Protein AF-A0A7M7NGG7-F1 (afdb_monomer)

pLDDT: mean 87.84, std 9.5, range [47.44, 96.88]

Solvent-accessible surface area (backbone atoms only — not comparable to full-atom values): 6048 Å² total; per-residue (Å²): 136,84,54,41,67,48,78,46,83,43,88,61,60,67,51,66,66,51,24,44,53,50,46,52,53,52,51,71,34,84,56,26,34,36,39,36,39,44,29,46,48,44,50,60,37,24,46,43,37,35,78,45,16,70,62,32,56,36,27,33,44,35,34,54,40,42,55,50,97,42,74,64,26,35,52,26,40,52,52,16,59,45,38,26,82,45,35,34,39,54,45,78,44,53,68,76,53,72,68,44,55,52,53,43,62,75,45,45,88,58,42,71,50,56,80,122

Mean predicted aligned error: 4.48 Å

Organism: Strongylocentrotus purpuratus (NCBI:txid7668)

Foldseek 3Di:
DQDQEDADADEEEDDLVRLLVVLVVQLVRQNHAYYADAYQYDLSNLQNLLVCLLSGAYQAYHYAHQADPDLSSLLSNLNSQLNNPRHAHYHYHDHDDPSNVVNCVVCVVSHNYDDD

Radius of gyration: 13.0 Å; Cα contacts (8 Å, |Δi|>4): 219; chains: 1; bounding box: 34×27×33 Å

Structure (mmCIF, N/CA/C/O backbone):
data_AF-A0A7M7NGG7-F1
#
_entry.id   AF-A0A7M7NGG7-F1
#
loop_
_atom_site.group_PDB
_atom_site.id
_atom_site.type_symbol
_atom_site.label_atom_id
_atom_site.label_alt_id
_atom_site.label_comp_id
_atom_site.label_asym_id
_atom_site.label_entity_id
_atom_site.label_seq_id
_atom_site.pdbx_PDB_ins_code
_atom_site.Cartn_x
_atom_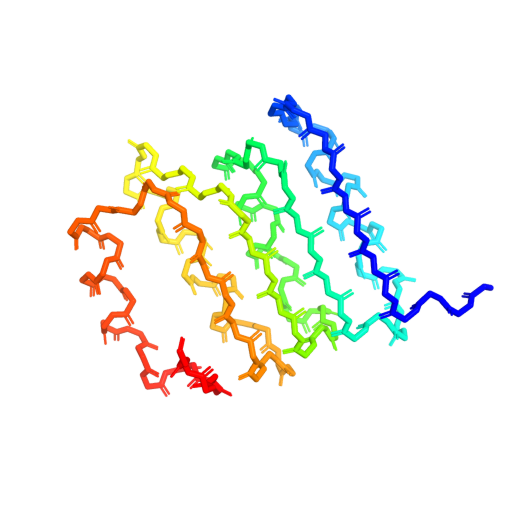site.Cartn_y
_atom_site.Cartn_z
_atom_site.occupancy
_atom_site.B_iso_or_equiv
_atom_site.auth_seq_id
_atom_site.auth_comp_id
_atom_site.auth_asym_id
_atom_site.auth_atom_id
_atom_site.pdbx_PDB_model_num
ATOM 1 N N . MET A 1 1 ? -20.932 15.585 -4.916 1.00 59.47 1 MET A N 1
ATOM 2 C CA . MET A 1 1 ? -20.929 14.135 -5.222 1.00 59.47 1 MET A CA 1
ATOM 3 C C . MET A 1 1 ? -20.326 13.399 -4.030 1.00 59.47 1 MET A C 1
ATOM 5 O O . MET A 1 1 ? -19.257 13.803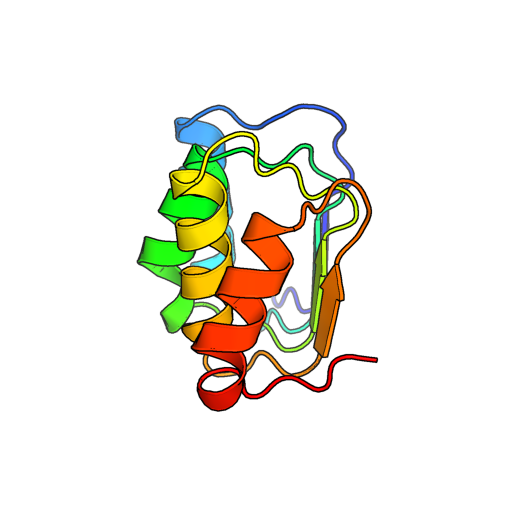 -3.596 1.00 59.47 1 MET A O 1
ATOM 9 N N . GLN A 1 2 ? -21.003 12.401 -3.451 1.00 82.00 2 GLN A N 1
ATOM 10 C CA . GLN A 1 2 ? -20.459 11.594 -2.345 1.00 82.00 2 GLN A CA 1
ATOM 11 C C . GLN A 1 2 ? -20.019 10.226 -2.886 1.00 82.00 2 GLN A C 1
ATOM 13 O O . GLN A 1 2 ? -20.787 9.268 -2.859 1.00 82.00 2 GLN A O 1
ATOM 18 N N . VAL A 1 3 ? -18.807 10.147 -3.442 1.00 87.94 3 VAL A N 1
ATOM 19 C CA . VAL A 1 3 ? -18.240 8.864 -3.887 1.00 87.94 3 VAL A CA 1
ATOM 20 C C . VAL A 1 3 ? -17.823 8.072 -2.653 1.00 87.94 3 VAL A C 1
ATOM 22 O O . VAL A 1 3 ? -16.981 8.539 -1.894 1.00 87.94 3 VAL A O 1
ATOM 25 N N . LYS A 1 4 ? -18.427 6.896 -2.459 1.00 94.06 4 LYS A N 1
ATOM 26 C CA . LYS A 1 4 ? -18.050 5.947 -1.397 1.00 94.06 4 LYS A CA 1
ATOM 27 C C . LYS A 1 4 ? -17.133 4.836 -1.886 1.00 94.06 4 LYS A C 1
ATOM 29 O O . LYS A 1 4 ? -16.306 4.346 -1.130 1.00 94.06 4 LYS A O 1
ATOM 34 N N . ILE A 1 5 ? -17.283 4.466 -3.156 1.00 95.38 5 ILE A N 1
ATOM 35 C CA . ILE A 1 5 ? -16.565 3.361 -3.778 1.00 95.38 5 ILE A CA 1
ATOM 36 C C . ILE A 1 5 ? -15.896 3.878 -5.046 1.00 95.38 5 ILE A C 1
ATOM 38 O O . ILE A 1 5 ? -16.572 4.432 -5.916 1.00 95.38 5 ILE A O 1
ATOM 42 N N . LEU A 1 6 ? -14.592 3.651 -5.167 1.00 92.75 6 LEU A N 1
ATOM 43 C CA . LEU A 1 6 ? -13.823 3.903 -6.379 1.00 92.75 6 LEU A CA 1
ATOM 44 C C . LEU A 1 6 ? -13.230 2.588 -6.886 1.00 92.75 6 LEU A C 1
ATOM 46 O O . LEU A 1 6 ? -12.494 1.908 -6.174 1.00 92.75 6 LEU A O 1
ATOM 50 N N . LYS A 1 7 ? -13.537 2.245 -8.137 1.00 92.44 7 LYS A N 1
ATOM 51 C CA . LYS A 1 7 ? -12.973 1.083 -8.828 1.00 92.44 7 LYS A CA 1
ATOM 52 C C . LYS A 1 7 ? -12.287 1.557 -10.097 1.00 92.44 7 LYS A C 1
ATOM 54 O O . LYS A 1 7 ? -12.954 2.073 -10.991 1.00 92.44 7 LYS A O 1
ATOM 59 N N . LEU A 1 8 ? -10.973 1.390 -10.168 1.00 87.88 8 LEU A N 1
ATOM 60 C CA . LEU A 1 8 ? -10.178 1.717 -11.346 1.00 87.88 8 LEU A CA 1
ATOM 61 C C . LEU A 1 8 ? -9.638 0.430 -11.957 1.00 87.88 8 LEU A C 1
ATOM 63 O O . LEU A 1 8 ? -8.833 -0.269 -11.349 1.00 87.88 8 LEU A O 1
ATOM 67 N N . HIS A 1 9 ? -10.095 0.139 -13.171 1.00 78.06 9 HIS A N 1
ATOM 68 C CA . HIS A 1 9 ? -9.662 -0.992 -13.982 1.00 78.06 9 HIS A CA 1
ATOM 69 C C . HIS A 1 9 ? -8.996 -0.432 -15.241 1.00 78.06 9 HIS A C 1
ATOM 71 O O . HIS A 1 9 ? -9.662 -0.229 -16.253 1.00 78.06 9 HIS A O 1
ATOM 77 N N . VAL A 1 10 ? -7.712 -0.086 -15.170 1.00 64.12 10 VAL A N 1
ATOM 78 C CA . VAL A 1 10 ? -6.955 0.411 -16.332 1.00 64.12 10 VAL A CA 1
ATOM 79 C C . VAL A 1 10 ? -5.623 -0.324 -16.392 1.00 64.12 10 VAL A C 1
ATOM 81 O O . VAL A 1 10 ? -4.978 -0.534 -15.377 1.00 64.12 10 VAL A O 1
ATOM 84 N N . VAL A 1 11 ? -5.227 -0.733 -17.594 1.00 57.25 11 VAL A N 1
ATOM 85 C CA . VAL A 1 11 ? -4.171 -1.734 -17.820 1.00 57.25 11 VAL A CA 1
ATOM 86 C C . VAL A 1 11 ? -2.766 -1.113 -17.915 1.00 57.25 11 VAL A C 1
ATOM 88 O O . VAL A 1 11 ? -1.787 -1.835 -18.042 1.00 57.25 11 VAL A O 1
ATOM 91 N N . GLN A 1 12 ? -2.636 0.219 -17.858 1.00 70.94 12 GLN A N 1
ATOM 92 C CA . GLN A 1 12 ? -1.353 0.898 -18.066 1.00 70.94 12 GLN A CA 1
ATOM 93 C C . GLN A 1 12 ? -0.851 1.610 -16.810 1.00 70.94 12 GLN A C 1
ATOM 95 O O . GLN A 1 12 ? -1.620 2.254 -16.092 1.00 70.94 12 GLN A O 1
ATOM 100 N N . SER A 1 13 ? 0.463 1.528 -16.599 1.00 71.69 13 SER A N 1
ATOM 101 C CA . SER A 1 13 ? 1.146 2.210 -15.510 1.00 71.69 13 SER A CA 1
ATOM 102 C C . SER A 1 13 ? 1.021 3.739 -15.615 1.00 71.69 13 SER A C 1
ATOM 104 O O . SER A 1 13 ? 1.244 4.299 -16.695 1.00 71.69 13 SER A O 1
ATOM 106 N N . PRO A 1 14 ? 0.653 4.444 -14.528 1.00 78.56 14 PRO A N 1
ATOM 107 C CA . PRO A 1 14 ? 0.464 5.889 -14.559 1.00 78.56 14 PRO A CA 1
ATOM 108 C C . PRO A 1 14 ? 1.795 6.635 -14.722 1.00 78.56 14 PRO A C 1
ATOM 110 O O . PRO A 1 14 ? 2.805 6.296 -14.108 1.00 78.56 14 PRO A O 1
ATOM 113 N N . THR A 1 15 ? 1.788 7.720 -15.502 1.00 85.38 15 THR A N 1
ATOM 114 C CA . THR A 1 15 ? 2.900 8.687 -15.494 1.00 85.38 15 THR A CA 1
ATOM 115 C C . THR A 1 15 ? 3.033 9.343 -14.116 1.00 85.38 15 THR A C 1
ATOM 117 O O . THR A 1 15 ? 2.084 9.329 -13.332 1.00 85.38 15 THR A O 1
ATOM 120 N N . LEU A 1 16 ? 4.163 10.001 -13.836 1.00 84.69 16 LEU A N 1
ATOM 121 C CA . LEU A 1 16 ? 4.340 10.782 -12.604 1.00 84.69 16 LEU A CA 1
ATOM 122 C 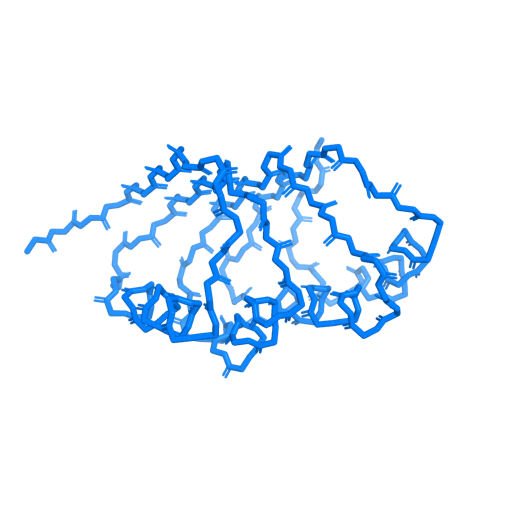C . LEU A 1 16 ? 3.168 11.753 -12.361 1.00 84.69 16 LEU A C 1
ATOM 124 O O . LEU A 1 16 ? 2.574 11.754 -11.285 1.00 84.69 16 LEU A O 1
ATOM 128 N N . ALA A 1 17 ? 2.790 12.533 -13.379 1.00 87.56 17 ALA A N 1
ATOM 129 C CA . ALA A 1 17 ? 1.686 13.487 -13.278 1.00 87.56 17 ALA A CA 1
ATOM 130 C C . ALA A 1 17 ? 0.343 12.786 -13.015 1.00 87.56 17 ALA A C 1
ATOM 132 O O . ALA A 1 17 ? -0.428 13.216 -12.160 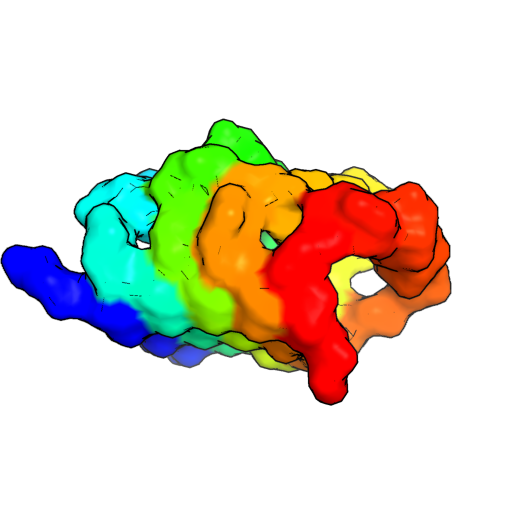1.00 87.56 17 ALA A O 1
ATOM 133 N N . SER A 1 18 ? 0.080 11.670 -13.701 1.00 87.75 18 SER A N 1
ATOM 134 C CA . SER A 1 18 ? -1.134 10.872 -13.491 1.00 87.75 18 SER A CA 1
ATOM 135 C C . SER A 1 18 ? -1.207 10.300 -12.074 1.00 87.75 18 SER A C 1
ATOM 137 O O . SER A 1 18 ? -2.278 10.318 -11.472 1.00 87.75 18 SER A O 1
ATOM 139 N N . SER A 1 19 ? -0.081 9.840 -11.524 1.00 89.81 19 SER A N 1
ATOM 140 C CA . SER A 1 19 ? 0.021 9.349 -10.148 1.00 89.81 19 SER A CA 1
ATOM 141 C C . SER A 1 19 ? -0.316 10.435 -9.132 1.00 89.81 19 SER A C 1
ATOM 143 O O . SER A 1 19 ? -1.137 10.206 -8.245 1.00 89.81 19 SER A O 1
ATOM 145 N N . HIS A 1 20 ? 0.257 11.632 -9.285 1.00 90.50 20 HIS A N 1
ATOM 146 C CA . HIS A 1 20 ? -0.039 12.761 -8.402 1.00 90.50 20 HIS A CA 1
ATOM 147 C C . HIS A 1 20 ? -1.507 13.183 -8.477 1.00 90.50 20 HIS A C 1
ATOM 149 O O . HIS A 1 20 ? -2.164 13.250 -7.440 1.00 90.50 20 HIS A O 1
ATOM 155 N N . HIS A 1 21 ? -2.049 13.381 -9.682 1.00 91.88 21 HIS A N 1
ATOM 156 C CA . HIS A 1 21 ? -3.452 13.766 -9.853 1.00 91.88 21 HIS A CA 1
ATOM 157 C C . HIS A 1 21 ? -4.415 12.717 -9.293 1.00 91.88 21 HIS A C 1
ATOM 159 O O . HIS A 1 21 ? -5.427 13.071 -8.687 1.00 91.88 21 HIS A O 1
ATOM 165 N N . LEU A 1 22 ? -4.109 11.425 -9.470 1.00 89.75 22 LEU A N 1
ATOM 166 C CA . LEU A 1 22 ? -4.915 10.359 -8.889 1.00 89.75 22 LEU A CA 1
ATOM 167 C C . LEU A 1 22 ? -4.926 10.486 -7.366 1.00 89.75 22 LEU A C 1
ATOM 169 O O . LEU A 1 22 ? -6.001 10.589 -6.788 1.00 89.75 22 LEU A O 1
ATOM 173 N N . VAL A 1 23 ? -3.761 10.552 -6.719 1.00 92.75 23 VAL A N 1
ATOM 174 C CA . VAL A 1 23 ? -3.670 10.667 -5.254 1.00 92.75 23 VAL A CA 1
ATOM 175 C C . VAL A 1 23 ? -4.349 11.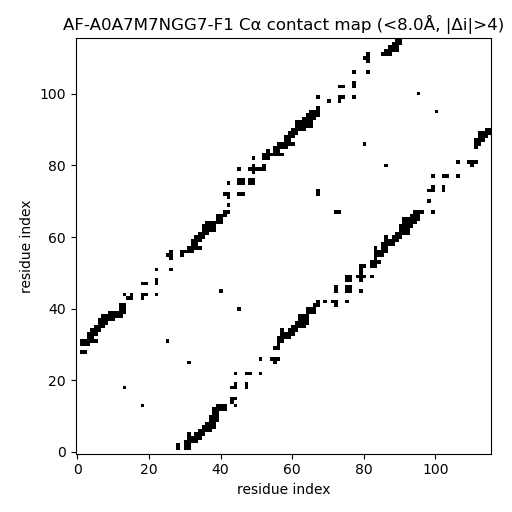940 -4.729 1.00 92.75 23 VAL A C 1
ATOM 177 O O . VAL A 1 23 ? -5.038 11.891 -3.711 1.00 92.75 23 VAL A O 1
ATOM 180 N N . GLU A 1 24 ? -4.231 13.070 -5.425 1.00 93.69 24 GLU A N 1
ATOM 181 C CA . GLU A 1 24 ? -4.943 14.310 -5.076 1.00 93.69 24 GLU A CA 1
ATOM 182 C C . GLU A 1 24 ? -6.464 14.158 -5.151 1.00 93.69 24 GLU A C 1
ATOM 184 O O . GLU A 1 24 ? -7.184 14.630 -4.262 1.00 93.69 24 GLU A O 1
ATOM 189 N N . ALA A 1 25 ? -6.960 13.451 -6.169 1.00 91.81 25 ALA A N 1
ATOM 190 C CA . ALA A 1 25 ? -8.371 13.115 -6.265 1.00 91.81 25 ALA A CA 1
ATOM 191 C C . ALA A 1 25 ? -8.812 12.246 -5.077 1.00 91.81 25 ALA A C 1
ATOM 193 O O . ALA A 1 25 ? -9.860 12.522 -4.499 1.00 91.81 25 ALA A O 1
ATOM 194 N N . LEU A 1 26 ? -8.002 11.266 -4.654 1.00 91.50 26 LEU A N 1
ATOM 195 C CA . LEU A 1 26 ? -8.302 10.420 -3.488 1.00 91.50 26 LEU A CA 1
ATOM 196 C C . LEU A 1 26 ? -8.418 11.239 -2.198 1.00 91.50 26 LEU A C 1
ATOM 198 O O . LEU A 1 26 ? -9.379 11.074 -1.448 1.00 91.50 26 LEU A O 1
ATOM 202 N N . CYS A 1 27 ? -7.486 12.165 -1.965 1.00 91.69 27 CYS A N 1
ATOM 203 C CA . CYS A 1 27 ? -7.519 13.074 -0.813 1.00 91.69 27 CYS A CA 1
ATOM 204 C C . CYS A 1 27 ? -8.755 13.981 -0.803 1.00 91.69 27 CYS A C 1
ATOM 206 O O . CYS A 1 27 ? -9.229 14.382 0.257 1.00 91.69 27 CYS A O 1
ATOM 208 N N . SER A 1 28 ? -9.284 14.301 -1.982 1.00 92.12 28 SER A N 1
ATOM 209 C CA . SER A 1 28 ? -10.443 15.179 -2.154 1.00 92.12 28 SER A CA 1
ATOM 210 C C . SER A 1 28 ? -11.784 14.439 -2.059 1.00 92.12 28 SER A C 1
ATOM 212 O O . SER A 1 28 ? -12.840 15.052 -2.225 1.00 92.12 28 SER A O 1
ATOM 214 N N . MET A 1 29 ? -11.773 13.129 -1.785 1.00 92.88 29 MET A N 1
ATOM 215 C CA . MET A 1 29 ? -12.971 12.304 -1.609 1.00 92.88 29 MET A CA 1
ATOM 216 C C . MET A 1 29 ? -13.162 11.921 -0.129 1.00 92.88 29 MET A C 1
ATOM 218 O O . MET A 1 29 ? -12.875 10.791 0.261 1.00 92.88 29 MET A O 1
ATOM 222 N N . PRO A 1 30 ? -13.712 12.813 0.719 1.00 89.12 30 PRO A N 1
ATOM 223 C CA . PRO A 1 30 ? -13.797 12.587 2.168 1.00 89.12 30 PRO A CA 1
ATOM 224 C C . PRO A 1 30 ? -14.726 11.433 2.575 1.00 89.12 30 PRO A C 1
ATOM 226 O O . PRO A 1 30 ? -14.660 10.961 3.706 1.00 89.12 30 PRO A O 1
ATOM 229 N N . ASN A 1 31 ? -15.599 10.991 1.665 1.00 92.00 31 ASN A N 1
ATOM 230 C CA . ASN A 1 31 ? -16.546 9.900 1.893 1.00 92.00 31 ASN A CA 1
ATOM 231 C C . ASN A 1 31 ? -16.091 8.568 1.278 1.00 92.00 31 ASN A C 1
ATOM 233 O O . ASN A 1 31 ? -16.853 7.605 1.339 1.00 92.00 31 ASN A O 1
ATOM 237 N N . LEU A 1 32 ? -14.904 8.516 0.661 1.00 95.00 32 LEU A N 1
ATOM 238 C CA . LEU A 1 32 ? -14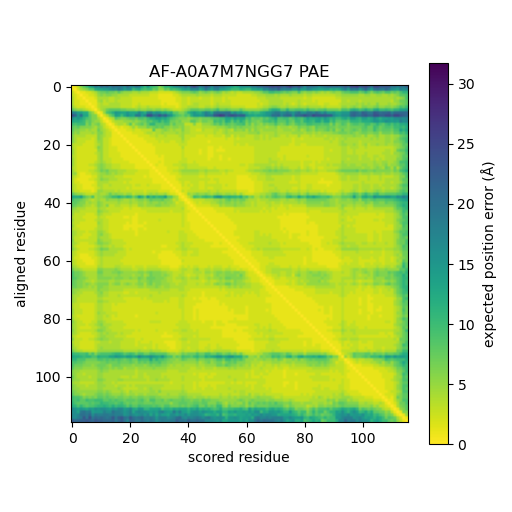.385 7.307 0.031 1.00 95.00 32 LEU A CA 1
ATOM 239 C C . LEU A 1 32 ? -13.966 6.302 1.106 1.00 95.00 32 LEU A C 1
ATOM 241 O O . LEU A 1 32 ? -13.011 6.538 1.842 1.00 95.00 32 LEU A O 1
ATOM 245 N N . THR A 1 33 ? -14.676 5.180 1.167 1.00 96.19 33 THR A N 1
ATOM 246 C CA . THR A 1 33 ? -14.422 4.086 2.112 1.00 96.19 33 THR A CA 1
ATOM 247 C C . THR A 1 33 ? -13.796 2.882 1.429 1.00 96.19 33 THR A C 1
ATOM 249 O O . THR A 1 33 ? -12.978 2.203 2.042 1.00 96.19 33 THR A O 1
ATOM 252 N N . ASP A 1 34 ? -14.117 2.648 0.157 1.00 96.62 34 ASP A N 1
ATOM 253 C CA . ASP A 1 34 ? -13.702 1.447 -0.562 1.00 96.62 34 ASP A CA 1
ATOM 254 C C . ASP A 1 34 ? -12.975 1.808 -1.851 1.00 96.62 34 ASP A C 1
ATOM 256 O O . ASP A 1 34 ? -13.496 2.515 -2.720 1.00 96.62 34 ASP A O 1
ATOM 260 N N . MET A 1 35 ? -11.769 1.276 -1.995 1.00 94.38 35 MET A N 1
ATOM 261 C CA . MET A 1 35 ? -10.913 1.516 -3.143 1.00 94.38 35 MET A CA 1
ATOM 262 C C . MET A 1 35 ? -10.418 0.208 -3.730 1.00 94.38 35 MET A C 1
ATOM 264 O O . MET A 1 35 ? -9.876 -0.645 -3.031 1.00 94.38 35 MET A O 1
ATOM 268 N N . MET A 1 36 ? -10.556 0.080 -5.045 1.00 93.19 36 MET A N 1
ATOM 269 C CA . MET A 1 36 ? -10.006 -1.032 -5.802 1.00 93.19 36 MET A CA 1
ATOM 270 C C . MET A 1 36 ? -9.203 -0.507 -6.987 1.00 93.19 36 MET A C 1
ATOM 272 O O . MET A 1 36 ? -9.749 0.177 -7.857 1.00 93.19 36 MET A O 1
ATOM 276 N N . LEU A 1 37 ? -7.915 -0.837 -7.014 1.00 89.12 37 LEU A N 1
ATOM 277 C CA . LEU A 1 37 ? -6.980 -0.470 -8.069 1.00 89.12 37 LEU A CA 1
ATOM 278 C C . LEU A 1 37 ? -6.514 -1.745 -8.778 1.00 89.12 37 LEU A C 1
ATOM 280 O O . LEU A 1 37 ? -5.791 -2.565 -8.216 1.00 89.12 37 LEU A O 1
ATOM 284 N N . GLY A 1 38 ? -6.947 -1.908 -10.024 1.00 81.69 38 GLY A N 1
ATOM 285 C CA . GLY A 1 38 ? -6.429 -2.897 -10.968 1.00 81.69 38 GLY A CA 1
ATOM 286 C C . GLY A 1 38 ? -5.450 -2.280 -11.958 1.00 81.69 38 GLY A C 1
ATOM 287 O O . GLY A 1 38 ? -5.533 -2.581 -13.142 1.00 81.69 38 GLY A O 1
ATOM 288 N N . LEU A 1 39 ? -4.614 -1.360 -11.476 1.00 75.56 39 LEU A N 1
ATOM 289 C CA . LEU A 1 39 ? -3.605 -0.638 -12.248 1.00 75.56 39 LEU A CA 1
ATOM 290 C C . LEU A 1 39 ? -2.248 -1.338 -12.122 1.00 75.56 39 LEU A C 1
ATOM 292 O O . LEU A 1 39 ? -1.961 -1.912 -11.075 1.00 75.56 39 LEU A O 1
ATOM 296 N N . ASP A 1 40 ? -1.392 -1.205 -13.134 1.00 79.31 40 ASP A N 1
ATOM 297 C CA . ASP A 1 40 ? 0.038 -1.515 -13.014 1.00 79.31 40 ASP A CA 1
ATOM 298 C C . ASP A 1 40 ? 0.750 -0.391 -12.235 1.00 79.31 40 ASP A C 1
ATOM 300 O O . ASP A 1 40 ? 1.283 0.574 -12.794 1.00 79.31 40 ASP A O 1
ATOM 304 N N . LEU A 1 41 ? 0.622 -0.428 -10.909 1.00 83.12 41 LEU A N 1
ATOM 305 C CA . LEU A 1 41 ? 1.128 0.615 -10.022 1.00 83.12 41 LEU A CA 1
ATOM 306 C C . LEU A 1 41 ? 2.659 0.592 -9.971 1.00 83.12 41 LEU A C 1
ATOM 308 O O . LEU A 1 41 ? 3.273 -0.445 -9.744 1.00 83.12 41 LEU A O 1
ATOM 312 N N . ASN A 1 42 ? 3.272 1.766 -10.126 1.00 85.25 42 ASN A N 1
ATOM 313 C CA . ASN A 1 42 ? 4.723 1.929 -10.104 1.00 85.25 42 ASN A CA 1
ATOM 314 C C . ASN A 1 42 ? 5.213 2.671 -8.853 1.00 85.25 42 ASN A C 1
ATOM 316 O O . ASN A 1 42 ? 4.439 3.201 -8.054 1.00 85.25 42 ASN A O 1
ATOM 320 N N . GLU A 1 43 ? 6.536 2.766 -8.718 1.00 89.62 43 GLU A N 1
ATOM 321 C CA . GLU A 1 43 ? 7.184 3.458 -7.603 1.00 89.62 43 GLU A CA 1
ATOM 322 C C . GLU A 1 43 ? 6.716 4.914 -7.430 1.00 89.62 43 GLU A C 1
ATOM 324 O O . GLU A 1 43 ? 6.554 5.369 -6.297 1.00 89.62 43 GLU A O 1
ATOM 329 N N . GLN A 1 44 ? 6.446 5.634 -8.527 1.00 90.50 44 GLN A N 1
ATOM 330 C CA . GLN A 1 44 ? 5.980 7.025 -8.463 1.00 90.50 44 GLN A CA 1
ATOM 331 C C . GLN A 1 44 ? 4.592 7.121 -7.836 1.00 90.50 44 GLN A C 1
ATOM 333 O O . GLN A 1 44 ? 4.336 8.011 -7.025 1.00 90.50 44 GLN A O 1
ATOM 338 N N . PHE A 1 45 ? 3.708 6.178 -8.166 1.00 91.69 45 PHE A N 1
ATOM 339 C CA . PHE A 1 45 ? 2.414 6.076 -7.507 1.00 91.69 45 PHE A CA 1
ATOM 340 C C . PHE A 1 45 ? 2.566 5.809 -6.009 1.00 91.69 45 PHE A C 1
ATOM 342 O O . PHE A 1 45 ? 1.976 6.534 -5.210 1.00 91.69 45 PHE A O 1
ATOM 349 N N . TYR A 1 46 ? 3.380 4.830 -5.604 1.00 93.00 46 TYR A N 1
ATOM 350 C CA . TYR A 1 46 ? 3.560 4.522 -4.180 1.00 93.00 46 TYR A CA 1
ATOM 351 C C . TYR A 1 46 ? 4.195 5.676 -3.404 1.00 93.00 46 TYR A C 1
ATOM 353 O O . TYR A 1 46 ? 3.795 5.942 -2.273 1.00 93.00 46 TYR A O 1
ATOM 361 N N . SER A 1 47 ? 5.144 6.391 -4.009 1.00 94.44 47 SER A N 1
ATOM 362 C CA . SER A 1 47 ? 5.758 7.584 -3.419 1.00 94.44 47 SER A CA 1
ATOM 363 C C . SER A 1 47 ? 4.726 8.695 -3.190 1.00 94.44 47 SER A C 1
ATOM 365 O O . SER A 1 47 ? 4.607 9.223 -2.080 1.00 94.44 47 SER A O 1
ATOM 367 N N . ALA A 1 48 ? 3.906 8.997 -4.203 1.00 95.19 48 ALA A N 1
ATOM 368 C CA . ALA A 1 48 ? 2.824 9.972 -4.082 1.00 95.19 48 ALA A CA 1
ATOM 369 C C . ALA A 1 48 ? 1.785 9.539 -3.036 1.00 95.19 48 ALA A C 1
ATOM 371 O O . ALA A 1 48 ? 1.360 10.351 -2.211 1.00 95.19 48 ALA A O 1
ATOM 372 N N . LEU A 1 49 ? 1.418 8.254 -3.031 1.00 95.12 49 LEU A N 1
ATOM 373 C CA . LEU A 1 49 ? 0.486 7.678 -2.068 1.00 95.12 49 LEU A CA 1
ATOM 374 C C . LEU A 1 49 ? 1.022 7.817 -0.640 1.00 95.12 49 LEU A C 1
ATOM 376 O O . LEU A 1 49 ? 0.313 8.333 0.220 1.00 95.12 49 LEU A O 1
ATOM 380 N N . LYS A 1 50 ? 2.285 7.446 -0.394 1.00 96.38 50 LYS A N 1
ATOM 381 C CA . LYS A 1 50 ? 2.967 7.608 0.900 1.00 96.38 50 LYS A CA 1
ATOM 382 C C . LYS A 1 50 ? 2.907 9.050 1.389 1.00 96.38 50 LYS A C 1
ATOM 384 O O . LYS A 1 50 ? 2.559 9.286 2.542 1.00 96.38 50 LYS A O 1
ATOM 389 N N . ALA A 1 51 ? 3.198 10.016 0.519 1.00 96.88 51 ALA A N 1
ATOM 390 C CA . ALA A 1 51 ? 3.214 11.435 0.877 1.00 96.88 51 ALA A CA 1
ATOM 391 C C . ALA A 1 51 ? 1.848 11.973 1.346 1.00 96.88 51 ALA A C 1
ATOM 393 O O . ALA A 1 51 ? 1.786 13.013 2.003 1.00 96.88 51 ALA A O 1
ATOM 394 N N . LYS A 1 52 ? 0.750 11.293 1.001 1.00 96.56 52 LYS A N 1
ATOM 395 C CA . LYS A 1 52 ? -0.623 11.736 1.282 1.00 96.56 52 LYS A CA 1
ATOM 396 C C . LYS A 1 52 ? -1.461 10.728 2.070 1.00 96.56 52 LYS A C 1
ATOM 398 O O . LYS A 1 52 ? -2.616 11.016 2.373 1.00 96.56 52 LYS A O 1
ATOM 403 N N . ALA A 1 53 ? -0.895 9.584 2.441 1.00 95.19 53 ALA A N 1
ATOM 404 C CA . ALA A 1 53 ? -1.615 8.464 3.039 1.00 95.19 53 ALA A CA 1
ATOM 405 C C . ALA A 1 53 ? -2.414 8.845 4.297 1.00 95.19 53 ALA A C 1
ATOM 407 O O . ALA A 1 53 ? -3.553 8.412 4.448 1.00 95.19 53 ALA A O 1
ATOM 408 N N . SER A 1 54 ? -1.882 9.739 5.134 1.00 95.00 54 SER A N 1
ATOM 409 C CA . SER A 1 54 ? -2.558 10.220 6.350 1.00 95.00 54 SER A CA 1
ATOM 410 C C . SER A 1 54 ? -3.840 11.017 6.091 1.00 95.00 54 SER A C 1
ATOM 412 O O . SER A 1 54 ? -4.666 11.172 6.988 1.00 95.00 54 SER A O 1
ATOM 414 N N . SER A 1 55 ? -4.025 11.526 4.871 1.00 94.31 55 SER A N 1
ATOM 415 C CA . SER A 1 55 ? -5.232 12.251 4.461 1.00 94.31 55 SER A CA 1
ATOM 416 C C . SER A 1 55 ? -6.306 11.325 3.878 1.00 94.31 55 SER A C 1
ATOM 418 O O . SER A 1 55 ? -7.468 11.719 3.781 1.00 94.31 55 SER A O 1
ATOM 420 N N . ILE A 1 56 ? -5.947 10.092 3.514 1.00 93.56 56 ILE A N 1
ATOM 421 C CA . ILE A 1 56 ? -6.840 9.132 2.861 1.00 93.56 56 ILE A CA 1
ATOM 422 C C . ILE A 1 56 ? -7.718 8.441 3.912 1.00 93.56 56 ILE A C 1
ATOM 424 O O . ILE A 1 56 ? -7.232 7.927 4.913 1.00 93.56 56 ILE A O 1
ATOM 428 N N . GLN A 1 57 ? -9.034 8.426 3.679 1.00 92.31 57 GLN A N 1
ATOM 429 C CA . GLN A 1 57 ? -10.039 7.927 4.634 1.00 92.31 57 GLN A CA 1
ATOM 430 C C . GLN A 1 57 ? -10.554 6.511 4.320 1.00 92.31 57 GLN A C 1
ATOM 432 O O . GLN A 1 57 ? -11.535 6.065 4.917 1.00 92.31 57 GLN A O 1
ATOM 437 N N . VAL A 1 58 ? -9.890 5.825 3.388 1.00 95.06 58 VAL A N 1
ATOM 438 C CA . VAL A 1 58 ? -10.239 4.482 2.912 1.00 95.06 58 VAL A CA 1
ATOM 439 C C . VAL A 1 58 ? -10.131 3.463 4.044 1.00 95.06 58 VAL A C 1
ATOM 441 O O . VAL A 1 58 ? -9.159 3.467 4.795 1.00 95.06 58 VAL A O 1
ATOM 444 N N . GLN A 1 59 ? -11.129 2.586 4.119 1.00 95.81 59 GLN A N 1
ATOM 445 C CA . GLN A 1 59 ? -11.204 1.456 5.044 1.00 95.81 59 GLN A CA 1
ATOM 446 C C . GLN A 1 59 ? -10.824 0.148 4.357 1.00 95.81 59 GLN A C 1
ATOM 448 O O . GLN A 1 59 ? -10.036 -0.622 4.901 1.00 95.81 59 GLN A O 1
ATOM 453 N N . THR A 1 60 ? -11.310 -0.039 3.127 1.00 96.00 60 THR A N 1
ATOM 454 C CA . THR A 1 60 ? -11.028 -1.213 2.299 1.00 96.00 60 THR A CA 1
ATOM 455 C C . THR A 1 60 ? -10.148 -0.829 1.118 1.00 96.00 60 THR A C 1
ATOM 457 O O . THR A 1 60 ? -10.591 -0.095 0.228 1.00 96.00 60 THR A O 1
ATOM 460 N N . LEU A 1 61 ? -8.932 -1.368 1.051 1.00 94.56 61 LEU A N 1
ATOM 461 C CA . LEU A 1 61 ? -8.037 -1.216 -0.096 1.00 94.56 61 LEU A CA 1
ATOM 462 C C . LEU A 1 61 ? -7.787 -2.562 -0.773 1.00 94.56 61 LEU A C 1
ATOM 464 O O . LEU A 1 61 ? -7.289 -3.505 -0.161 1.00 94.56 61 LEU A O 1
ATOM 468 N N . LYS A 1 62 ? -8.082 -2.630 -2.070 1.00 93.56 62 LYS A N 1
ATOM 469 C CA . LYS A 1 62 ? -7.807 -3.793 -2.917 1.00 93.56 62 LYS A CA 1
ATOM 470 C C . LYS A 1 62 ? -6.861 -3.406 -4.043 1.00 93.56 62 LYS A C 1
ATOM 472 O O . LYS A 1 62 ? -7.226 -2.613 -4.910 1.00 93.56 62 LYS A O 1
ATOM 477 N N . LEU A 1 63 ? -5.665 -3.977 -4.048 1.00 90.19 63 LEU A N 1
ATOM 478 C CA . LEU A 1 63 ? -4.678 -3.807 -5.112 1.00 90.19 63 LEU A CA 1
ATOM 479 C C . LEU A 1 63 ? -4.575 -5.128 -5.874 1.00 90.19 63 LEU A C 1
ATOM 481 O O . LEU A 1 63 ? -4.134 -6.109 -5.297 1.00 90.19 63 LEU A O 1
ATOM 485 N N . HIS A 1 64 ? -5.008 -5.195 -7.134 1.00 85.62 64 HIS A N 1
ATOM 486 C CA . HIS A 1 64 ? -5.034 -6.470 -7.878 1.00 85.62 64 HIS A CA 1
ATOM 487 C C . HIS A 1 64 ? -3.685 -6.854 -8.497 1.00 85.62 64 HIS A C 1
ATOM 489 O O . HIS A 1 64 ? -3.414 -8.040 -8.675 1.00 85.62 64 HIS A O 1
ATOM 495 N N . VAL A 1 65 ? -2.864 -5.863 -8.835 1.00 81.50 65 VAL A N 1
ATOM 496 C CA . VAL A 1 65 ? -1.523 -6.046 -9.394 1.00 81.50 65 VAL A CA 1
ATOM 497 C C . VAL A 1 65 ? -0.599 -5.147 -8.590 1.00 81.50 65 VAL A C 1
ATOM 499 O O . VAL A 1 65 ? -0.788 -3.930 -8.570 1.00 81.50 65 VAL A O 1
ATOM 502 N N . VAL A 1 66 ? 0.339 -5.747 -7.860 1.00 83.38 66 VAL A N 1
ATOM 503 C CA . VAL A 1 66 ? 1.286 -5.014 -7.016 1.00 83.38 66 VAL A CA 1
ATOM 504 C C . VAL A 1 66 ? 2.684 -5.366 -7.475 1.00 83.38 66 VAL A C 1
ATOM 506 O O . VAL A 1 66 ? 3.223 -6.401 -7.105 1.00 83.38 66 VAL A O 1
ATOM 509 N N . GLN A 1 67 ? 3.277 -4.481 -8.268 1.00 82.25 67 GLN A N 1
ATOM 510 C CA . GLN A 1 67 ? 4.662 -4.629 -8.687 1.00 82.25 67 GLN A CA 1
ATOM 511 C C . GLN A 1 67 ? 5.549 -3.706 -7.869 1.00 82.25 67 GLN A C 1
ATOM 513 O O . GLN A 1 67 ? 5.350 -2.491 -7.845 1.00 82.25 67 GLN A O 1
ATOM 518 N N . CYS A 1 68 ? 6.546 -4.287 -7.209 1.00 86.00 68 CYS A N 1
ATOM 519 C CA . CYS A 1 68 ? 7.569 -3.550 -6.483 1.00 86.00 68 CYS A CA 1
ATOM 520 C C . CYS A 1 68 ? 8.961 -3.928 -7.021 1.00 86.00 68 CYS A C 1
ATOM 522 O O . CYS A 1 68 ? 9.652 -4.743 -6.409 1.00 86.00 68 CYS A O 1
ATOM 524 N N . PRO A 1 69 ? 9.381 -3.383 -8.182 1.00 84.00 69 PRO A N 1
ATOM 525 C CA . PRO A 1 69 ? 10.637 -3.772 -8.829 1.00 84.00 69 PRO A CA 1
ATOM 526 C C . PRO A 1 69 ? 11.887 -3.290 -8.078 1.00 84.00 69 PRO A C 1
ATOM 528 O O . PRO A 1 69 ? 12.990 -3.745 -8.371 1.00 84.00 69 PRO A O 1
ATOM 531 N N . THR A 1 70 ? 11.734 -2.354 -7.138 1.00 89.50 70 THR A N 1
ATOM 532 C CA . THR A 1 70 ? 12.833 -1.770 -6.359 1.00 89.50 70 THR A CA 1
ATOM 533 C C . THR A 1 70 ? 12.554 -1.865 -4.854 1.00 89.50 70 THR A C 1
ATOM 535 O O . THR A 1 70 ? 11.394 -1.749 -4.441 1.00 89.50 70 THR A O 1
ATOM 538 N N . PRO A 1 71 ? 13.594 -1.940 -4.005 1.00 90.75 71 PRO A N 1
ATOM 539 C CA . PRO A 1 71 ? 13.449 -1.779 -2.556 1.00 90.75 71 PRO A CA 1
ATOM 540 C C . PRO A 1 71 ? 12.662 -0.519 -2.168 1.00 90.75 71 PRO A C 1
ATOM 542 O O . PRO A 1 71 ? 11.790 -0.538 -1.300 1.00 90.75 71 PRO A O 1
ATOM 545 N N . ALA A 1 72 ? 12.915 0.592 -2.868 1.00 92.19 72 ALA A N 1
ATOM 546 C CA . ALA A 1 72 ? 12.223 1.857 -2.638 1.00 92.19 72 ALA A CA 1
ATOM 547 C C . ALA A 1 72 ? 10.708 1.734 -2.861 1.00 92.19 72 ALA A C 1
ATOM 549 O O . ALA A 1 72 ? 9.926 2.206 -2.036 1.00 92.19 72 ALA A O 1
ATOM 550 N N . SER A 1 73 ? 10.280 1.046 -3.923 1.00 91.94 73 SER A N 1
ATOM 551 C CA . SER A 1 73 ? 8.860 0.813 -4.199 1.00 91.94 73 SER A CA 1
ATOM 552 C C . SER A 1 73 ? 8.167 -0.009 -3.106 1.00 91.94 73 SER A C 1
ATOM 554 O O . SER A 1 73 ? 7.057 0.348 -2.704 1.00 91.94 73 SER A O 1
ATOM 556 N N . VAL A 1 74 ? 8.844 -1.025 -2.550 1.00 92.94 74 VAL A N 1
ATOM 557 C CA . VAL A 1 74 ? 8.360 -1.800 -1.395 1.00 92.94 74 VAL A CA 1
ATOM 558 C C . VAL A 1 74 ? 8.181 -0.890 -0.182 1.00 92.94 74 VAL A C 1
ATOM 560 O O . VAL A 1 74 ? 7.099 -0.834 0.405 1.00 92.94 74 VAL A O 1
ATOM 563 N N . HIS A 1 75 ? 9.227 -0.149 0.187 1.00 93.81 75 HIS A N 1
ATOM 564 C CA . HIS A 1 75 ? 9.196 0.726 1.356 1.00 93.81 75 HIS A CA 1
ATOM 565 C C . HIS A 1 75 ? 8.120 1.805 1.233 1.00 93.81 75 HIS A C 1
ATOM 567 O O . HIS A 1 75 ? 7.373 2.023 2.186 1.00 93.81 75 HIS A O 1
ATOM 573 N N . HIS A 1 76 ? 7.992 2.439 0.066 1.00 95.94 76 HIS A N 1
ATOM 574 C CA . HIS A 1 76 ? 6.956 3.438 -0.182 1.00 95.94 76 HIS A CA 1
ATOM 575 C C . HIS A 1 76 ? 5.553 2.863 -0.012 1.00 95.94 76 HIS A C 1
ATOM 577 O O . HIS A 1 76 ? 4.736 3.471 0.681 1.00 95.94 76 HIS A O 1
ATOM 583 N N . LEU A 1 77 ? 5.278 1.689 -0.588 1.00 94.00 77 LEU A N 1
ATOM 584 C CA . LEU A 1 77 ? 3.969 1.058 -0.467 1.00 94.00 77 LEU A CA 1
ATOM 585 C C . LEU A 1 77 ? 3.660 0.689 0.988 1.00 94.00 77 LEU A C 1
ATOM 587 O O . LEU A 1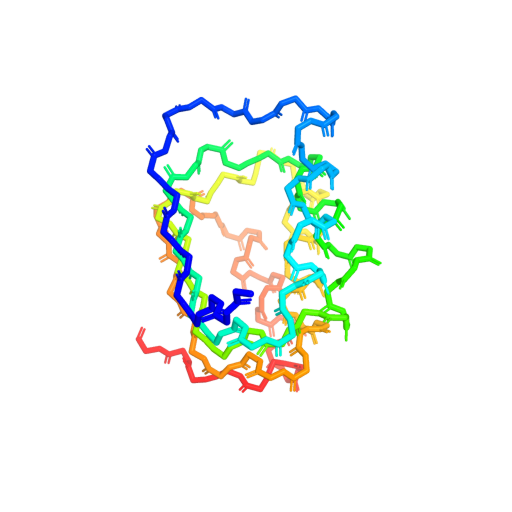 77 ? 2.618 1.086 1.505 1.00 94.00 77 LEU A O 1
ATOM 591 N N . VAL A 1 78 ? 4.559 -0.016 1.680 1.00 94.06 78 VAL A N 1
ATOM 592 C CA . VAL A 1 78 ? 4.307 -0.441 3.069 1.00 94.06 78 VAL A CA 1
ATOM 593 C C . VAL A 1 78 ? 4.142 0.767 3.996 1.00 94.06 78 VAL A C 1
ATOM 595 O O . VAL A 1 78 ? 3.255 0.772 4.848 1.00 94.06 78 VAL A O 1
ATOM 598 N N . GLU A 1 79 ? 4.939 1.823 3.825 1.00 95.19 79 GLU A N 1
ATOM 599 C CA . GLU A 1 79 ? 4.804 3.045 4.626 1.00 95.19 79 GLU A CA 1
ATOM 600 C C . GLU A 1 79 ?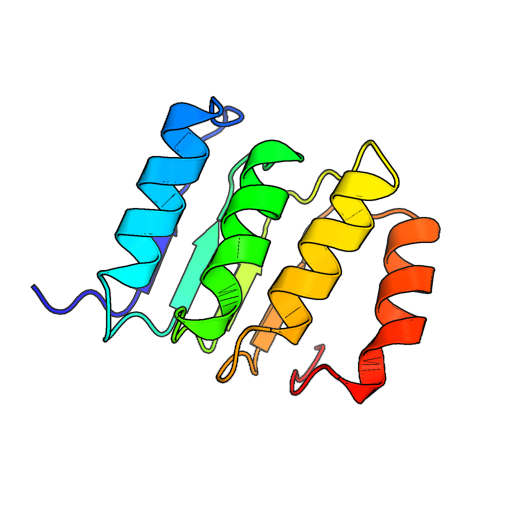 3.515 3.809 4.337 1.00 95.19 79 GLU A C 1
ATOM 602 O O . GLU A 1 79 ? 2.917 4.351 5.269 1.00 95.19 79 GLU A O 1
ATOM 607 N N . ALA A 1 80 ? 3.054 3.816 3.083 1.00 95.44 80 ALA A N 1
ATOM 608 C CA . ALA A 1 80 ? 1.745 4.351 2.742 1.00 95.44 80 ALA A CA 1
ATOM 609 C C . ALA A 1 80 ? 0.638 3.587 3.478 1.00 95.44 80 ALA A C 1
ATOM 611 O O . ALA A 1 80 ? -0.179 4.214 4.145 1.00 95.44 80 ALA A O 1
ATOM 612 N N . LEU A 1 81 ? 0.651 2.250 3.429 1.00 94.25 81 LEU A N 1
ATOM 613 C CA . LEU A 1 81 ? -0.339 1.403 4.106 1.00 94.25 81 LEU A CA 1
ATOM 614 C C . LEU A 1 81 ? -0.367 1.652 5.621 1.00 94.25 81 LEU A C 1
ATOM 616 O O . LEU A 1 81 ? -1.438 1.828 6.193 1.00 94.25 81 LEU A O 1
ATOM 620 N N . CYS A 1 82 ? 0.802 1.745 6.261 1.00 92.88 82 CYS A N 1
ATOM 621 C CA . CYS A 1 82 ? 0.911 2.028 7.700 1.00 92.88 82 CYS A CA 1
ATOM 622 C C . CYS A 1 82 ? 0.406 3.425 8.083 1.00 92.88 82 CYS A C 1
ATOM 624 O O . CYS A 1 82 ? 0.053 3.663 9.233 1.00 92.88 82 CYS A O 1
ATOM 626 N N . SER A 1 83 ? 0.410 4.362 7.137 1.00 94.31 83 SER A N 1
ATOM 627 C CA . SER A 1 83 ? 0.041 5.757 7.382 1.00 94.31 83 SER A CA 1
ATOM 628 C C . SER A 1 83 ? -1.429 6.048 7.080 1.00 94.31 83 SER A C 1
ATOM 630 O O . SER A 1 83 ? -1.856 7.188 7.253 1.00 94.31 83 SER A O 1
ATOM 632 N N . MET A 1 84 ? -2.207 5.061 6.623 1.00 94.31 84 MET A N 1
ATOM 633 C CA . MET A 1 84 ? -3.640 5.220 6.376 1.00 94.31 84 MET A CA 1
ATOM 634 C C . MET A 1 84 ? -4.430 5.012 7.677 1.00 94.31 84 MET A C 1
ATOM 636 O O . MET A 1 84 ? -4.521 3.887 8.164 1.00 94.31 84 MET A O 1
ATOM 640 N N . PRO A 1 85 ? -5.051 6.062 8.243 1.00 92.06 85 PRO A N 1
ATOM 641 C CA . PRO A 1 85 ? -5.587 6.029 9.607 1.00 92.06 85 PRO A CA 1
ATOM 642 C C . PRO A 1 85 ? -6.845 5.171 9.777 1.00 92.06 85 PRO A C 1
ATOM 644 O O . PRO A 1 85 ? -7.242 4.894 10.903 1.00 92.06 85 PRO A O 1
ATOM 647 N N . LYS A 1 86 ? -7.518 4.820 8.678 1.00 93.44 86 LYS A N 1
ATOM 648 C CA . LYS A 1 86 ? -8.777 4.065 8.692 1.00 93.44 86 LYS A CA 1
ATOM 649 C C . LYS A 1 86 ? -8.685 2.723 7.987 1.00 93.44 86 LYS A C 1
ATOM 651 O O . LYS A 1 86 ? -9.695 2.033 7.933 1.00 93.44 86 LYS A O 1
ATOM 656 N N . LEU A 1 87 ? -7.518 2.371 7.449 1.00 94.44 87 LEU A N 1
ATOM 657 C CA . LEU A 1 87 ? -7.358 1.141 6.692 1.00 94.44 87 LEU A CA 1
ATOM 658 C C . LEU A 1 87 ? -7.470 -0.052 7.645 1.00 94.44 87 LEU A C 1
ATOM 660 O O . LEU A 1 87 ? -6.613 -0.231 8.508 1.00 94.44 87 LEU A O 1
ATOM 664 N N . THR A 1 88 ? -8.515 -0.854 7.461 1.00 94.25 88 THR A N 1
ATOM 665 C CA . THR A 1 88 ? -8.793 -2.066 8.243 1.00 94.25 88 THR A CA 1
ATOM 666 C C . THR A 1 88 ? -8.779 -3.314 7.381 1.00 94.25 88 THR A C 1
ATOM 668 O O . THR A 1 88 ? -8.440 -4.381 7.874 1.00 94.25 88 THR A O 1
ATOM 671 N N . ASP A 1 89 ? -9.078 -3.191 6.091 1.00 94.50 89 ASP A N 1
ATOM 672 C CA . ASP A 1 89 ? -9.222 -4.322 5.185 1.00 94.50 89 ASP A CA 1
ATOM 673 C C . ASP A 1 89 ? -8.286 -4.134 3.993 1.00 94.50 89 ASP A C 1
ATOM 675 O O . ASP A 1 89 ? -8.431 -3.204 3.193 1.00 94.50 89 ASP A O 1
ATOM 679 N N . LEU A 1 90 ? -7.301 -5.023 3.875 1.00 92.75 90 LEU A N 1
ATOM 680 C CA . LEU A 1 90 ? -6.288 -4.968 2.828 1.00 92.75 90 LEU A CA 1
ATOM 681 C C . LEU A 1 90 ? -6.292 -6.261 2.016 1.00 92.75 90 LEU A C 1
ATOM 683 O O . LEU A 1 90 ? -6.036 -7.338 2.544 1.00 92.75 90 LEU A O 1
ATOM 687 N N . THR A 1 91 ? -6.513 -6.143 0.709 1.00 91.69 91 THR A N 1
ATOM 688 C CA . THR A 1 91 ? -6.288 -7.225 -0.254 1.00 91.69 91 THR A CA 1
ATOM 689 C C . THR A 1 91 ? -5.142 -6.834 -1.177 1.00 91.69 91 THR A C 1
ATOM 691 O O . THR A 1 91 ? -5.223 -5.822 -1.877 1.00 91.69 91 THR A O 1
ATOM 694 N N . LEU A 1 92 ? -4.088 -7.647 -1.197 1.00 88.19 92 LEU A N 1
ATOM 695 C CA . LEU A 1 92 ? -2.961 -7.503 -2.113 1.00 88.19 92 LEU A CA 1
ATOM 696 C C . LEU A 1 92 ? -3.000 -8.633 -3.139 1.00 88.19 92 LEU A C 1
ATOM 698 O O . LEU A 1 92 ? -3.232 -9.790 -2.797 1.00 88.19 92 LEU A O 1
ATOM 702 N N . GLY A 1 93 ? -2.813 -8.267 -4.397 1.00 81.31 93 GLY A N 1
ATOM 703 C CA . GLY A 1 93 ? -2.799 -9.173 -5.526 1.00 81.31 93 GLY A CA 1
ATOM 704 C C . GLY A 1 93 ? -1.429 -9.799 -5.747 1.00 81.31 93 GLY A C 1
ATOM 705 O O . GLY A 1 93 ? -0.635 -9.965 -4.824 1.00 81.31 93 GLY A O 1
ATOM 706 N N . ILE A 1 94 ? -1.181 -10.176 -6.995 1.00 70.81 94 ILE A N 1
ATOM 707 C CA . ILE A 1 94 ? -0.003 -10.953 -7.391 1.00 70.81 94 ILE A CA 1
ATOM 708 C C . ILE A 1 94 ? 1.240 -10.064 -7.602 1.00 70.81 94 ILE A C 1
ATOM 710 O O . ILE A 1 94 ? 1.109 -8.845 -7.711 1.00 70.81 94 ILE A O 1
ATOM 714 N N . ASP A 1 95 ? 2.412 -10.709 -7.678 1.00 78.75 95 ASP A N 1
ATOM 715 C CA . ASP A 1 95 ? 3.763 -10.147 -7.917 1.00 78.75 95 ASP A CA 1
ATOM 716 C C . ASP A 1 95 ? 4.518 -9.556 -6.704 1.00 78.75 95 ASP A C 1
ATOM 718 O O . ASP A 1 95 ? 5.447 -8.757 -6.848 1.00 78.75 95 ASP A O 1
ATOM 722 N N . LEU A 1 96 ? 4.199 -10.020 -5.492 1.00 82.62 96 LEU A N 1
ATOM 723 C CA . LEU A 1 96 ? 4.968 -9.716 -4.278 1.00 82.62 96 LEU A CA 1
ATOM 724 C C . LEU A 1 96 ? 6.198 -10.629 -4.127 1.00 82.62 96 LEU A C 1
ATOM 726 O O . LEU A 1 96 ? 6.159 -11.811 -4.468 1.00 82.62 96 LEU A O 1
ATOM 730 N N . ASN A 1 97 ? 7.281 -10.096 -3.556 1.00 85.56 97 ASN A N 1
ATOM 731 C CA . ASN A 1 97 ? 8.541 -10.812 -3.330 1.00 85.56 97 ASN A CA 1
ATOM 732 C C . ASN A 1 97 ? 8.892 -10.930 -1.829 1.00 85.56 97 ASN A C 1
ATOM 734 O O . ASN A 1 97 ? 8.205 -10.394 -0.958 1.00 85.56 97 ASN A O 1
ATOM 738 N N . GLU A 1 98 ? 9.974 -11.647 -1.508 1.00 89.94 98 GLU A N 1
ATOM 739 C CA . GLU A 1 98 ? 10.433 -11.857 -0.123 1.00 89.94 98 GLU A CA 1
ATOM 740 C C . GLU A 1 98 ? 10.742 -10.543 0.616 1.00 89.94 98 GLU A C 1
ATOM 742 O O . GLU A 1 98 ? 10.458 -10.408 1.810 1.00 89.94 98 GLU A O 1
ATOM 747 N N . GLU A 1 99 ? 11.277 -9.551 -0.095 1.00 90.62 99 GLU A N 1
ATOM 748 C CA . GLU A 1 99 ? 11.571 -8.226 0.451 1.00 90.62 99 GLU A CA 1
ATOM 749 C C . GLU A 1 99 ? 10.296 -7.503 0.902 1.00 90.62 99 GLU A C 1
ATOM 751 O O . GLU A 1 99 ? 10.259 -6.915 1.991 1.00 90.62 99 GLU A O 1
ATOM 756 N N . PHE A 1 100 ? 9.223 -7.609 0.113 1.00 91.12 100 PHE A N 1
ATOM 757 C CA . PHE A 1 100 ? 7.913 -7.090 0.482 1.00 91.12 100 PHE A CA 1
ATOM 758 C C . PHE A 1 100 ? 7.405 -7.723 1.775 1.00 91.12 100 PHE A C 1
ATOM 760 O O . PHE A 1 100 ? 7.077 -7.005 2.722 1.00 91.12 100 PHE A O 1
ATOM 767 N N . TYR A 1 101 ? 7.393 -9.055 1.859 1.00 89.69 101 TYR A N 1
ATOM 768 C CA . TYR A 1 101 ? 6.924 -9.752 3.061 1.00 89.69 101 TYR A CA 1
ATOM 769 C C . TYR A 1 101 ? 7.777 -9.439 4.291 1.00 89.69 101 TYR A C 1
ATOM 771 O O . TYR A 1 101 ? 7.240 -9.267 5.387 1.00 89.69 101 TYR A O 1
ATOM 779 N N . SER A 1 102 ? 9.091 -9.311 4.120 1.00 92.56 102 SER A N 1
ATOM 780 C CA . SER A 1 102 ? 10.014 -8.964 5.203 1.00 92.56 102 SER A CA 1
ATOM 781 C C . SER A 1 102 ? 9.759 -7.554 5.733 1.00 92.56 102 SER A C 1
ATOM 783 O O . SER A 1 102 ? 9.672 -7.349 6.947 1.00 92.56 102 SER A O 1
ATOM 785 N N . THR A 1 103 ? 9.559 -6.589 4.834 1.00 94.19 103 THR A N 1
ATOM 786 C CA . THR A 1 103 ? 9.252 -5.198 5.193 1.00 94.19 103 THR A CA 1
ATOM 787 C C . THR A 1 103 ? 7.870 -5.078 5.829 1.00 94.19 103 THR A C 1
ATOM 789 O O . THR A 1 103 ? 7.712 -4.387 6.838 1.00 94.19 103 THR A O 1
ATOM 792 N N . LEU A 1 104 ? 6.876 -5.792 5.291 1.00 90.69 104 LEU A N 1
ATOM 793 C CA . LEU A 1 104 ? 5.532 -5.857 5.857 1.00 90.69 104 LEU A CA 1
ATOM 794 C C . LEU A 1 104 ? 5.563 -6.437 7.274 1.00 90.69 104 LEU A C 1
ATOM 796 O O . LEU A 1 104 ? 5.020 -5.829 8.192 1.00 90.69 104 LEU A O 1
ATOM 800 N N . LYS A 1 105 ? 6.259 -7.562 7.480 1.00 91.31 105 LYS A N 1
ATOM 801 C CA . LYS A 1 105 ? 6.450 -8.179 8.801 1.00 91.31 105 LYS A CA 1
ATOM 802 C C . LYS A 1 105 ? 7.090 -7.207 9.789 1.00 91.31 105 LYS A C 1
ATOM 804 O O . LYS A 1 105 ? 6.634 -7.114 10.926 1.00 91.31 105 LYS A O 1
ATOM 809 N N . ALA A 1 106 ? 8.114 -6.469 9.364 1.00 93.19 106 ALA A N 1
ATOM 810 C CA . ALA A 1 106 ? 8.801 -5.499 10.213 1.00 93.19 106 ALA A CA 1
ATOM 811 C C . ALA A 1 106 ? 7.895 -4.337 10.659 1.00 93.19 106 ALA A C 1
ATOM 813 O O . ALA A 1 106 ? 8.100 -3.790 11.741 1.00 93.19 106 ALA A O 1
ATOM 814 N N . LYS A 1 107 ? 6.888 -3.971 9.855 1.00 90.81 107 LYS A N 1
ATOM 815 C CA . LYS A 1 107 ? 5.939 -2.886 10.159 1.00 90.81 107 LYS A CA 1
ATOM 816 C C . LYS A 1 107 ? 4.537 -3.370 10.542 1.00 90.81 107 LYS A C 1
ATOM 818 O O . LYS A 1 107 ? 3.651 -2.545 10.745 1.00 90.81 107 LYS A O 1
ATOM 823 N N . ALA A 1 108 ? 4.333 -4.675 10.712 1.00 86.06 108 ALA A N 1
ATOM 824 C CA . ALA A 1 108 ? 3.020 -5.257 10.990 1.0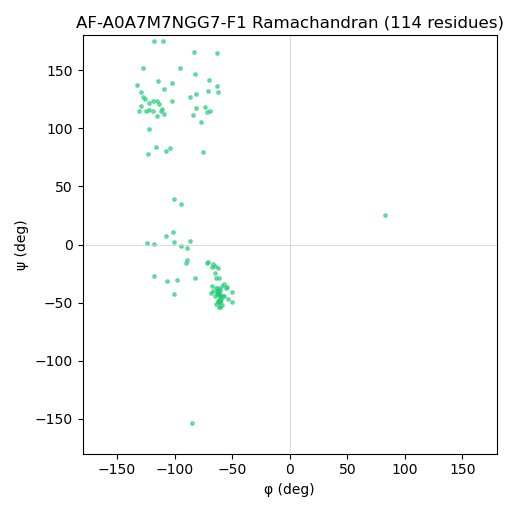0 86.06 108 ALA A CA 1
ATOM 825 C C . ALA A 1 108 ? 2.363 -4.681 12.255 1.00 86.06 108 ALA A C 1
ATOM 827 O O . ALA A 1 108 ? 1.157 -4.482 12.279 1.00 86.06 108 ALA A O 1
ATOM 828 N N . SER A 1 109 ? 3.149 -4.330 13.277 1.00 85.81 109 SER A N 1
ATOM 829 C CA . SER A 1 109 ? 2.644 -3.689 14.501 1.00 85.81 109 SER A CA 1
ATOM 830 C C . SER A 1 109 ? 2.104 -2.270 14.293 1.00 85.81 109 SER A C 1
ATOM 832 O O . SER A 1 109 ? 1.372 -1.767 15.139 1.00 85.81 109 SER A O 1
ATOM 834 N N . SER A 1 110 ? 2.480 -1.612 13.193 1.00 84.62 110 SER A N 1
ATOM 835 C CA . SER A 1 110 ? 1.985 -0.282 12.814 1.00 84.62 110 SER A CA 1
ATOM 836 C C . SER A 1 110 ? 0.718 -0.353 11.962 1.00 84.62 110 SER A C 1
ATOM 838 O O . SER A 1 110 ? 0.055 0.662 11.770 1.00 84.62 110 SER A O 1
ATOM 840 N N . LEU A 1 111 ? 0.383 -1.534 11.440 1.00 80.69 111 LEU A N 1
ATOM 841 C CA . LEU A 1 111 ? -0.813 -1.749 10.645 1.00 80.69 111 LEU A CA 1
ATOM 842 C C . LEU A 1 111 ? -1.997 -2.062 11.556 1.00 80.69 111 LEU A C 1
ATOM 844 O O . LEU A 1 111 ? -1.957 -2.995 12.352 1.00 80.69 111 LEU A O 1
ATOM 848 N N . GLN A 1 112 ? -3.083 -1.316 11.386 1.00 70.06 112 GLN A N 1
ATOM 849 C CA . GLN A 1 112 ? -4.372 -1.610 12.015 1.00 70.06 112 GLN A CA 1
ATOM 850 C C . GLN A 1 112 ? -5.276 -2.424 11.073 1.00 70.06 112 GLN A C 1
ATOM 852 O O . GLN A 1 112 ? -6.487 -2.228 11.058 1.00 70.06 112 GLN A O 1
ATOM 857 N N . VAL A 1 113 ? -4.689 -3.322 10.267 1.00 67.38 113 VAL A N 1
ATOM 858 C CA . VAL A 1 113 ? -5.428 -4.107 9.266 1.00 67.38 113 VAL A CA 1
ATOM 859 C C . VAL A 1 113 ? -5.689 -5.546 9.707 1.00 67.38 113 VAL A C 1
ATOM 861 O O . VAL A 1 113 ? -4.808 -6.228 10.228 1.00 67.38 113 VAL A O 1
ATOM 864 N N . CYS A 1 114 ? -6.890 -6.037 9.417 1.00 59.19 114 CYS A N 1
ATOM 865 C CA . CYS A 1 114 ? -7.191 -7.453 9.299 1.00 59.19 114 CYS A CA 1
ATOM 866 C C . CYS A 1 114 ? -6.669 -7.947 7.944 1.00 59.19 114 CYS A C 1
ATOM 868 O O . CYS A 1 114 ? -7.238 -7.668 6.890 1.00 59.19 114 CYS A O 1
ATOM 870 N N . VAL A 1 115 ? -5.559 -8.683 7.972 1.00 57.94 115 VAL A N 1
ATOM 871 C CA . VAL A 1 115 ? -5.085 -9.441 6.808 1.00 57.94 115 VAL A CA 1
ATOM 872 C C . VAL A 1 115 ? -5.890 -10.743 6.778 1.00 57.94 115 VAL A C 1
ATOM 874 O O . VAL A 1 115 ? -5.846 -11.497 7.751 1.00 57.94 115 VAL A O 1
ATOM 877 N N . SER A 1 116 ? -6.667 -10.967 5.717 1.00 47.44 116 SER A N 1
ATOM 878 C CA . SER A 1 116 ? -7.504 -12.166 5.529 1.00 47.44 116 SER A CA 1
ATOM 879 C C . SER A 1 116 ? -7.110 -12.946 4.286 1.00 47.44 116 SER A C 1
ATOM 881 O O . SER A 1 116 ? -6.569 -12.319 3.347 1.00 47.44 116 SER A O 1
#

Sequence (116 aa):
MQVKILKLHVVQSPTLASSHHLVEALCSMPNLTDMMLGLDLNEQFYSALKAKASSIQVQTLKLHVVQCPTPASVHHLVEALCSMPKLTDLTLGIDLNEEFYSTLKAKASSLQVCVS

Nearest PDB structures (foldseek):
  4pki-assembly1_G  TM=6.837E-01  e=1.333E-02  Homo sapiens
  5irn-assembly1_A  TM=5.993E-01  e=8.650E-02  Oryctolagus cuniculus
  5irm-assembly1_C  TM=5.912E-01  e=3.009E-01  Oryctolagus cuniculus
  5irm-assembly1_A  TM=5.920E-01  e=3.409E-01  Oryctolagus cuniculus
  8j07-assembly1_5  TM=7.493E-01  e=2.505E+00  Homo sapiens

Secondary structure (DSSP, 8-state):
----EEEE---SPPPHHHHHHHHHHHHT-TT--EEEE-S-B-HHHHHHHHHHGGG---SEEEEEEB---SHHHHHHHHHHHHT-TT--EEEEEE---HHHHHHHHHHGGG---EE-